Protein AF-A0A0H5RE09-F1 (afdb_monomer_lite)

Foldseek 3Di:
DDDDDDDPPPPDPPDPDDDDPVVVVVVLVVVLVVQLVVLLCQQLVVVPQAWFQFFADPVDNVDTPGTDGRDLVSSQCLRTHGPDHLDSNHVVNLVVLLVVLVVCVVVVPDAADDDDPCRSNSSVVSSVSSCVSVVNDPYD

Sequence (140 aa):
AKRSQPEVKVVQPAKPAPFSAFVINAEVTRLRDVYLTLLRHALTNTLYEDSPLVVFDCTDRSNFIRNSAYNWRIREAGLDLPQKAHSRSGGMRLQTLGRCVEQLLAETVRGDLLDIGVWRGGDAAYMRGVLLAFNCNDRN

Structure (mmCIF, N/CA/C/O backbone):
data_AF-A0A0H5RE09-F1
#
_entry.id   AF-A0A0H5RE09-F1
#
loop_
_atom_site.group_PDB
_atom_site.id
_atom_site.type_symbol
_atom_site.label_atom_id
_atom_site.label_alt_id
_atom_site.label_comp_id
_atom_site.label_asym_id
_atom_site.label_entity_id
_atom_site.label_seq_id
_atom_site.pdbx_PDB_ins_code
_atom_site.Cartn_x
_atom_site.Cartn_y
_atom_site.Cartn_z
_atom_site.occupancy
_atom_site.B_iso_or_equiv
_atom_site.auth_seq_id
_atom_site.auth_comp_id
_atom_site.auth_asym_id
_atom_site.auth_atom_id
_atom_site.pdbx_PDB_model_num
ATOM 1 N N . ALA A 1 1 ? -36.820 -58.255 33.017 1.00 47.69 1 ALA A N 1
ATOM 2 C CA . ALA A 1 1 ? -35.978 -57.231 33.670 1.00 47.69 1 ALA A CA 1
ATOM 3 C C . ALA A 1 1 ? -35.477 -56.247 32.611 1.00 47.69 1 ALA A C 1
ATOM 5 O O . ALA A 1 1 ? -34.656 -56.626 31.786 1.00 47.69 1 ALA A O 1
ATOM 6 N N . LYS A 1 2 ? -36.031 -55.028 32.554 1.00 46.38 2 LYS A N 1
ATOM 7 C CA . LYS A 1 2 ? -35.578 -53.981 31.621 1.00 46.38 2 LYS A CA 1
ATOM 8 C C . LYS A 1 2 ? -34.316 -53.338 32.208 1.00 46.38 2 LYS A C 1
ATOM 10 O O . LYS A 1 2 ? -34.394 -52.728 33.267 1.00 46.38 2 LYS A O 1
ATOM 15 N N . ARG A 1 3 ? -33.159 -53.518 31.562 1.00 51.81 3 ARG A N 1
ATOM 16 C CA . ARG A 1 3 ? -31.917 -52.810 31.915 1.00 51.81 3 ARG A CA 1
ATOM 17 C C . ARG A 1 3 ? -32.077 -51.338 31.529 1.00 51.81 3 ARG A C 1
ATOM 19 O O . ARG A 1 3 ? -32.115 -51.022 30.345 1.00 51.81 3 ARG A O 1
ATOM 26 N N . SER A 1 4 ? -32.188 -50.462 32.523 1.00 55.09 4 SER A N 1
ATOM 27 C CA . SER A 1 4 ? -32.049 -49.015 32.359 1.00 55.09 4 SER A CA 1
ATOM 28 C C . SER A 1 4 ? -30.606 -48.701 31.963 1.00 55.09 4 SER A C 1
ATOM 30 O O . SER A 1 4 ? -29.685 -48.988 32.730 1.00 55.09 4 SER A O 1
ATOM 32 N N . GLN A 1 5 ? -30.394 -48.161 30.765 1.00 53.94 5 GLN A N 1
ATOM 33 C CA . GLN A 1 5 ? -29.086 -47.623 30.391 1.00 53.94 5 GLN A CA 1
ATOM 34 C C . GLN A 1 5 ? -28.831 -46.313 31.156 1.00 53.94 5 GLN A C 1
ATOM 36 O O . GLN A 1 5 ? -29.777 -45.544 31.345 1.00 53.94 5 GLN A O 1
ATOM 41 N N . PRO A 1 6 ? -27.594 -46.050 31.611 1.00 56.53 6 PRO A N 1
ATOM 42 C CA . PRO A 1 6 ? -27.264 -44.796 32.267 1.00 56.53 6 PRO A CA 1
ATOM 43 C C . PRO A 1 6 ? -27.216 -43.670 31.232 1.00 56.53 6 PRO A C 1
ATOM 45 O O . PRO A 1 6 ? -26.550 -43.768 30.203 1.00 56.53 6 PRO A O 1
ATOM 48 N N . GLU A 1 7 ? -27.943 -42.598 31.518 1.00 58.09 7 GLU A N 1
ATOM 49 C CA . GLU A 1 7 ? -27.993 -41.389 30.706 1.00 58.09 7 GLU A CA 1
ATOM 50 C C . GLU A 1 7 ? -26.630 -40.679 30.782 1.00 58.09 7 GLU A C 1
ATOM 52 O O . GLU A 1 7 ? -26.243 -40.129 31.817 1.00 58.09 7 GLU A O 1
ATOM 57 N N . VAL A 1 8 ? -25.852 -40.737 29.698 1.00 61.62 8 VAL A N 1
ATOM 58 C CA . VAL A 1 8 ? -24.569 -40.033 29.598 1.00 61.62 8 VAL A CA 1
ATOM 59 C C . VAL A 1 8 ? -24.866 -38.545 29.438 1.00 61.62 8 VAL A C 1
ATOM 61 O O . VAL A 1 8 ? -25.191 -38.076 28.348 1.00 61.62 8 VAL A O 1
ATOM 64 N N . LYS A 1 9 ? -24.761 -37.784 30.533 1.00 62.03 9 LYS A N 1
ATOM 65 C CA . LYS A 1 9 ? -24.801 -36.320 30.477 1.00 62.03 9 LYS A CA 1
ATOM 66 C C . LYS A 1 9 ? -23.584 -35.827 29.701 1.00 62.03 9 LYS A C 1
ATOM 68 O O . LYS A 1 9 ? -22.469 -35.825 30.215 1.00 62.03 9 LYS A O 1
ATOM 73 N N . VAL A 1 10 ? -23.812 -35.399 28.463 1.00 66.75 10 VAL A N 1
ATOM 74 C CA . VAL A 1 10 ? -22.831 -34.655 27.673 1.00 66.75 10 VAL A CA 1
ATOM 75 C C . VAL A 1 10 ? -22.583 -33.332 28.394 1.00 66.75 10 VAL A C 1
ATOM 77 O O . VAL A 1 10 ? -23.392 -32.407 28.319 1.00 66.75 10 VAL A O 1
ATOM 80 N N . VAL A 1 11 ? -21.486 -33.259 29.148 1.00 69.31 11 VAL A N 1
ATOM 81 C CA . VAL A 1 11 ? -21.006 -32.004 29.727 1.00 69.31 11 VAL A CA 1
ATOM 82 C C . VAL A 1 11 ? -20.541 -31.151 28.556 1.00 69.31 11 VAL A C 1
ATOM 84 O O . VAL A 1 11 ? -19.481 -31.398 27.984 1.00 69.31 11 VAL A O 1
ATOM 87 N N . GLN A 1 12 ? -21.363 -30.184 28.149 1.00 62.28 12 GLN A N 1
ATOM 88 C CA . GLN A 1 12 ? -20.913 -29.193 27.182 1.00 62.28 12 GLN A CA 1
ATOM 89 C C . GLN A 1 12 ? -19.713 -28.455 27.788 1.00 62.28 12 GLN A C 1
ATOM 91 O O . GLN A 1 12 ? -19.794 -28.037 28.950 1.00 62.28 12 GLN A O 1
ATOM 96 N N . PRO A 1 13 ? -18.595 -28.319 27.053 1.00 65.19 13 PRO A N 1
ATOM 97 C CA . PRO A 1 13 ? -17.444 -27.594 27.560 1.00 65.19 13 PRO A CA 1
ATOM 98 C C . PRO A 1 13 ? -17.882 -26.172 27.906 1.00 65.19 13 PRO A C 1
ATOM 100 O O . PRO A 1 13 ? -18.591 -25.523 27.132 1.00 65.19 13 PRO A O 1
ATOM 103 N N . ALA A 1 14 ? -17.494 -25.708 29.094 1.00 68.25 14 ALA A N 1
ATOM 104 C CA . ALA A 1 14 ? -17.796 -24.358 29.538 1.00 68.25 14 ALA A CA 1
ATOM 105 C C . ALA A 1 14 ? -17.340 -23.364 28.463 1.00 68.25 14 ALA A C 1
ATOM 107 O O . ALA A 1 14 ? -16.201 -23.433 27.993 1.00 68.25 14 ALA A O 1
ATOM 108 N N . LYS A 1 15 ? -18.238 -22.455 28.064 1.00 64.50 15 LYS A N 1
ATOM 109 C CA . LYS A 1 15 ? -17.907 -21.358 27.152 1.00 64.50 15 LYS A CA 1
ATOM 110 C C . LYS A 1 15 ? -16.654 -20.666 27.707 1.00 64.50 15 LYS A C 1
ATOM 112 O O . LYS A 1 15 ? -16.695 -20.250 28.868 1.00 64.50 15 LYS A O 1
ATOM 117 N N . PRO A 1 16 ? -15.552 -20.580 26.939 1.00 64.56 16 PRO A N 1
ATOM 118 C CA . PRO A 1 16 ? -14.327 -19.978 27.441 1.00 64.56 16 PRO A CA 1
ATOM 119 C C . PRO A 1 16 ? -14.631 -18.559 27.916 1.00 64.56 16 PRO A C 1
ATOM 121 O O . PRO A 1 16 ? -15.440 -17.851 27.305 1.00 64.56 16 PRO A O 1
ATOM 124 N N . ALA A 1 17 ? -14.022 -18.174 29.038 1.00 69.00 17 ALA A N 1
ATOM 125 C CA . ALA A 1 17 ? -14.189 -16.839 29.587 1.00 69.00 17 ALA A CA 1
ATOM 126 C C . ALA A 1 17 ? -13.872 -15.799 28.496 1.00 69.00 17 ALA A C 1
ATOM 128 O O . ALA A 1 17 ? -12.926 -16.000 27.728 1.00 69.00 17 ALA A O 1
ATOM 129 N N . PRO A 1 18 ? -14.662 -14.717 28.383 1.00 72.94 18 PRO A N 1
ATOM 130 C CA . PRO A 1 18 ? -14.398 -13.688 27.391 1.00 72.94 18 PRO A CA 1
ATOM 131 C C . PRO A 1 18 ? -12.973 -13.156 27.573 1.00 72.94 18 PRO A C 1
ATOM 133 O O . PRO A 1 18 ? -12.553 -12.852 28.691 1.00 72.94 18 PRO A O 1
ATOM 136 N N . PHE A 1 19 ? -12.224 -13.064 26.472 1.00 77.50 19 PHE A N 1
ATOM 137 C CA . PHE A 1 19 ? -10.900 -12.450 26.482 1.00 77.50 19 PHE A CA 1
ATOM 138 C C . PHE A 1 19 ? -11.004 -11.003 26.975 1.00 77.50 19 PHE A C 1
ATOM 140 O O . PHE A 1 19 ? -11.976 -10.303 26.679 1.00 77.50 19 PHE A O 1
ATOM 147 N N . SER A 1 20 ? -10.006 -10.544 27.732 1.00 87.75 20 SER A N 1
ATOM 148 C CA . SER A 1 20 ? -9.979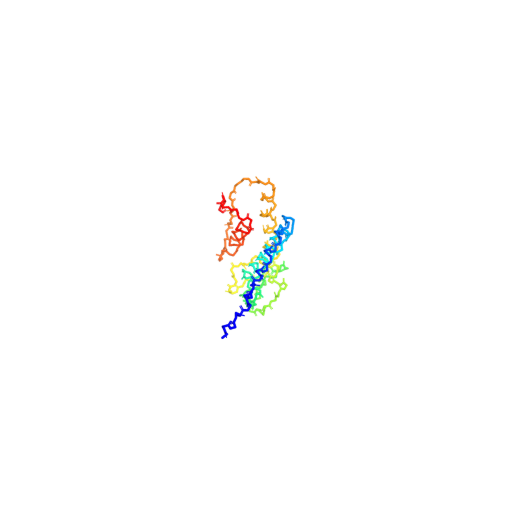 -9.158 28.194 1.00 87.75 20 SER A CA 1
ATOM 149 C C . SER A 1 20 ? -9.873 -8.195 27.00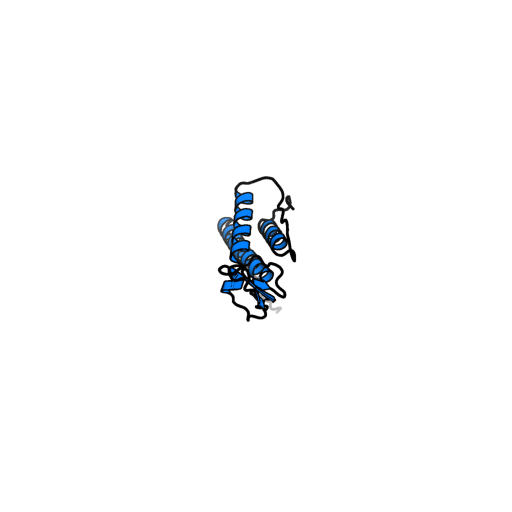7 1.00 87.75 20 SER A C 1
ATOM 151 O O . SER A 1 20 ? -9.266 -8.514 25.981 1.00 87.75 20 SER A O 1
ATOM 153 N N . ALA A 1 21 ? -10.415 -6.984 27.161 1.00 88.50 21 ALA A N 1
ATOM 154 C CA . ALA A 1 21 ? -10.328 -5.943 26.134 1.00 88.50 21 ALA A CA 1
ATOM 155 C C . ALA A 1 21 ? -8.872 -5.645 25.723 1.00 88.50 21 ALA A C 1
ATOM 157 O O . ALA A 1 21 ? -8.601 -5.366 24.560 1.00 88.50 21 ALA A O 1
ATOM 158 N N . PHE A 1 22 ? -7.924 -5.773 26.657 1.00 91.62 22 PHE A N 1
ATOM 159 C CA . PHE A 1 22 ? -6.495 -5.624 26.385 1.00 91.62 22 PHE A CA 1
ATOM 160 C C . PHE A 1 22 ? -5.975 -6.664 25.382 1.00 91.62 22 PHE A C 1
ATOM 162 O O . PHE A 1 22 ? -5.316 -6.299 24.412 1.00 91.62 22 PHE A O 1
ATOM 169 N N . VAL A 1 23 ? -6.301 -7.947 25.584 1.00 92.25 23 VAL A N 1
ATOM 170 C CA . VAL A 1 23 ? -5.868 -9.034 24.688 1.00 92.25 23 VAL A CA 1
ATOM 171 C C . VAL A 1 23 ? -6.482 -8.865 23.301 1.00 92.25 23 VAL A C 1
ATOM 173 O O . VAL A 1 23 ? -5.788 -9.015 22.299 1.00 92.25 23 VAL A O 1
ATOM 176 N N . ILE A 1 24 ? -7.763 -8.491 23.240 1.00 93.38 24 ILE A N 1
ATOM 177 C CA . ILE A 1 24 ? -8.454 -8.229 21.972 1.00 93.38 24 ILE A CA 1
ATOM 178 C C . ILE A 1 24 ? -7.781 -7.071 21.229 1.00 93.38 24 ILE A C 1
ATOM 180 O O . ILE A 1 24 ? -7.466 -7.210 20.052 1.00 93.38 24 ILE A O 1
ATOM 184 N N . ASN A 1 25 ? -7.506 -5.955 21.907 1.00 93.94 25 ASN A N 1
ATOM 185 C CA . ASN A 1 25 ? -6.869 -4.794 21.283 1.00 93.94 25 ASN A CA 1
ATOM 186 C C . ASN A 1 25 ? -5.452 -5.105 20.786 1.00 93.94 25 ASN A C 1
ATOM 188 O O . ASN A 1 25 ? -5.085 -4.674 19.695 1.00 93.94 25 ASN A O 1
ATOM 192 N N . ALA A 1 26 ? -4.671 -5.873 21.549 1.00 95.06 26 ALA A N 1
ATOM 193 C CA . ALA A 1 26 ? -3.344 -6.308 21.124 1.00 95.06 26 ALA A CA 1
ATOM 194 C C . ALA A 1 26 ? -3.412 -7.174 19.855 1.00 95.06 26 ALA A C 1
ATOM 196 O O . ALA A 1 26 ? -2.646 -6.954 18.916 1.00 95.06 26 ALA A O 1
ATOM 197 N N . GLU A 1 27 ? -4.361 -8.111 19.792 1.00 96.19 27 GLU A N 1
ATOM 198 C CA . GLU A 1 27 ? -4.540 -8.966 18.618 1.00 96.19 27 GLU A CA 1
ATOM 199 C C . GLU A 1 27 ? -5.055 -8.184 17.403 1.00 96.19 27 GLU A C 1
ATOM 201 O O . GLU A 1 27 ? -4.572 -8.389 16.292 1.00 96.19 27 GLU A O 1
ATOM 206 N N . VAL A 1 28 ? -5.971 -7.232 17.601 1.00 96.31 28 VAL A N 1
ATOM 207 C CA . VAL A 1 28 ? -6.436 -6.334 16.533 1.00 96.31 28 VAL A CA 1
ATOM 208 C C . VAL A 1 28 ? -5.277 -5.516 15.965 1.00 96.31 28 VAL A C 1
ATOM 210 O O . VAL A 1 28 ? -5.147 -5.424 14.745 1.00 96.31 28 VAL A O 1
ATOM 213 N N . THR A 1 29 ? -4.411 -4.961 16.817 1.00 96.62 29 THR A N 1
ATOM 214 C CA . THR A 1 29 ? -3.206 -4.243 16.370 1.00 96.62 29 THR A CA 1
ATOM 215 C C . THR A 1 29 ? -2.283 -5.163 15.578 1.00 96.62 29 THR A C 1
ATOM 217 O O . THR A 1 29 ? -1.901 -4.830 14.460 1.00 96.62 29 THR A O 1
ATOM 220 N N . ARG A 1 30 ? -2.010 -6.371 16.084 1.00 97.62 30 ARG A N 1
ATOM 221 C CA . ARG A 1 30 ? -1.170 -7.349 15.384 1.00 97.62 30 ARG A CA 1
ATOM 222 C C . ARG A 1 30 ? -1.734 -7.717 14.007 1.00 97.62 30 ARG A C 1
ATOM 224 O O . ARG A 1 30 ? -0.992 -7.774 13.030 1.00 97.62 30 ARG A O 1
ATOM 231 N N . LEU A 1 31 ? -3.039 -7.977 13.913 1.00 98.19 31 LEU A N 1
ATOM 232 C CA . LEU A 1 31 ? -3.707 -8.316 12.652 1.00 98.19 31 LEU A CA 1
ATOM 233 C C . LEU A 1 31 ? -3.706 -7.144 11.670 1.00 98.19 31 LEU A C 1
ATOM 235 O O . LEU A 1 31 ? -3.509 -7.355 10.473 1.00 98.19 31 LEU A O 1
ATOM 239 N N . ARG A 1 32 ? -3.879 -5.919 12.173 1.00 97.81 32 ARG A N 1
ATOM 240 C CA . ARG A 1 32 ? -3.766 -4.697 11.377 1.00 97.81 32 ARG A CA 1
ATOM 241 C C . ARG A 1 32 ? -2.375 -4.563 10.768 1.00 97.81 32 ARG A C 1
ATOM 243 O O . ARG A 1 32 ? -2.269 -4.383 9.557 1.00 97.81 32 ARG A O 1
ATOM 250 N N . ASP A 1 33 ? -1.328 -4.728 11.570 1.00 97.94 33 ASP A N 1
ATOM 251 C CA . ASP A 1 33 ? 0.059 -4.627 11.107 1.00 97.94 33 ASP A CA 1
ATOM 252 C C . ASP A 1 33 ? 0.372 -5.672 10.029 1.00 97.94 33 ASP A C 1
ATOM 254 O O . ASP A 1 33 ? 1.008 -5.367 9.014 1.00 97.94 33 ASP A O 1
ATOM 258 N N . VAL A 1 34 ? -0.121 -6.902 10.214 1.00 98.38 34 VAL A N 1
ATOM 259 C CA . VAL A 1 34 ? -0.001 -7.983 9.225 1.00 98.38 34 VAL A CA 1
ATOM 260 C C . VAL A 1 34 ? -0.739 -7.630 7.933 1.00 98.38 34 VAL A C 1
ATOM 262 O O . VAL A 1 34 ? -0.167 -7.777 6.852 1.00 98.38 34 VAL A O 1
ATOM 265 N N . TYR A 1 35 ? -1.976 -7.136 8.024 1.00 98.50 35 TYR A N 1
ATOM 266 C CA . TYR A 1 35 ? -2.767 -6.728 6.864 1.00 98.50 35 TYR A CA 1
ATOM 267 C C . TYR A 1 35 ? -2.086 -5.607 6.073 1.00 98.50 35 TYR A C 1
ATOM 269 O O . TYR A 1 35 ? -1.901 -5.743 4.864 1.00 98.50 35 TYR A O 1
ATOM 277 N N . LEU A 1 36 ? -1.665 -4.528 6.740 1.00 98.50 36 LEU A N 1
ATOM 278 C CA . LEU A 1 36 ? -1.028 -3.386 6.078 1.00 98.50 36 LEU A CA 1
ATOM 279 C C . LEU A 1 36 ? 0.324 -3.769 5.474 1.00 98.50 36 LEU A C 1
ATOM 281 O O . LEU A 1 36 ? 0.651 -3.361 4.358 1.00 98.50 36 LEU A O 1
ATOM 285 N N . THR A 1 37 ? 1.081 -4.630 6.155 1.00 98.50 37 THR A N 1
ATOM 286 C CA . THR A 1 37 ? 2.321 -5.195 5.617 1.00 98.50 37 THR A CA 1
ATOM 287 C C . THR A 1 37 ? 2.055 -6.008 4.352 1.00 98.50 37 THR A C 1
ATOM 289 O O . THR A 1 37 ? 2.687 -5.760 3.323 1.00 98.50 37 THR A O 1
ATOM 292 N N . LEU A 1 38 ? 1.094 -6.935 4.384 1.00 98.62 38 LEU A N 1
ATOM 293 C CA . LEU A 1 38 ? 0.735 -7.748 3.222 1.00 98.62 38 LEU A CA 1
ATOM 294 C C . LEU A 1 38 ? 0.230 -6.883 2.060 1.00 98.62 38 LEU A C 1
ATOM 296 O O . LEU A 1 38 ? 0.655 -7.082 0.923 1.00 98.62 38 LEU A O 1
ATOM 300 N N . LEU A 1 39 ? -0.629 -5.901 2.341 1.00 98.69 39 LEU A N 1
ATOM 301 C CA . LEU A 1 39 ? -1.153 -4.972 1.344 1.00 98.69 39 LEU A CA 1
ATOM 302 C C . LEU A 1 39 ? -0.020 -4.190 0.669 1.00 98.69 39 LEU A C 1
ATOM 304 O O . LEU A 1 39 ? 0.027 -4.119 -0.558 1.00 98.69 39 LEU A O 1
ATOM 308 N N . ARG A 1 40 ? 0.944 -3.675 1.442 1.00 98.44 40 ARG A N 1
ATOM 309 C CA . ARG A 1 40 ? 2.143 -3.016 0.902 1.00 98.44 40 ARG A CA 1
ATOM 310 C C . ARG A 1 40 ? 2.926 -3.946 -0.026 1.00 98.44 40 ARG A C 1
ATOM 312 O O . ARG A 1 40 ? 3.328 -3.529 -1.115 1.00 98.44 40 ARG A O 1
ATOM 319 N N . HIS A 1 41 ? 3.130 -5.202 0.373 1.00 98.44 41 HIS A N 1
ATOM 320 C CA . HIS A 1 41 ? 3.847 -6.180 -0.448 1.00 98.44 41 HIS A CA 1
ATOM 321 C C . HIS A 1 41 ? 3.095 -6.522 -1.742 1.00 98.44 41 HIS A C 1
ATOM 323 O O . HIS A 1 41 ? 3.710 -6.604 -2.807 1.00 98.44 41 HIS A O 1
ATOM 329 N N . ALA A 1 42 ? 1.767 -6.637 -1.679 1.00 98.62 42 ALA A N 1
ATOM 330 C CA . ALA A 1 42 ? 0.923 -6.867 -2.847 1.00 98.62 42 ALA A CA 1
ATOM 331 C C . ALA A 1 42 ? 0.943 -5.675 -3.820 1.00 98.62 42 ALA A C 1
ATOM 333 O O . ALA A 1 42 ? 1.108 -5.860 -5.024 1.00 98.62 42 ALA A O 1
ATOM 334 N N . LEU A 1 43 ? 0.839 -4.443 -3.316 1.00 98.62 43 LEU A N 1
ATOM 335 C CA . LEU A 1 43 ? 0.790 -3.234 -4.149 1.00 98.62 43 LEU A CA 1
ATOM 336 C C . LEU A 1 43 ? 2.131 -2.899 -4.808 1.00 98.62 43 LEU A C 1
ATOM 338 O O . LEU A 1 43 ? 2.153 -2.442 -5.951 1.00 98.62 43 LEU A O 1
ATOM 342 N N . THR A 1 44 ? 3.243 -3.166 -4.119 1.00 98.31 44 THR A N 1
ATOM 343 C CA . THR A 1 44 ? 4.608 -3.060 -4.676 1.00 98.31 44 THR A CA 1
ATOM 344 C C . THR A 1 44 ? 5.027 -4.299 -5.467 1.00 98.31 44 THR A C 1
ATOM 346 O O . THR A 1 44 ? 6.120 -4.328 -6.039 1.00 98.31 44 THR A O 1
ATOM 349 N N . ASN A 1 45 ? 4.159 -5.314 -5.500 1.00 98.25 45 ASN A N 1
ATOM 350 C CA . ASN A 1 45 ? 4.348 -6.595 -6.167 1.00 98.25 45 ASN A CA 1
ATOM 351 C C . ASN A 1 45 ? 5.667 -7.297 -5.806 1.00 98.25 45 ASN A C 1
ATOM 353 O O . ASN A 1 45 ? 6.251 -8.026 -6.602 1.00 98.25 45 ASN A O 1
ATOM 357 N N . THR A 1 46 ? 6.125 -7.098 -4.572 1.00 97.44 46 THR A N 1
ATOM 358 C CA . THR A 1 46 ? 7.294 -7.796 -4.015 1.00 97.44 46 THR A CA 1
ATOM 359 C C . THR A 1 46 ? 6.998 -9.274 -3.746 1.00 97.44 46 THR A C 1
ATOM 361 O O . THR A 1 46 ? 7.924 -10.050 -3.578 1.00 97.44 46 THR A O 1
ATOM 364 N N . LEU A 1 47 ? 5.721 -9.678 -3.768 1.00 97.62 47 LEU A N 1
ATOM 365 C CA . LEU A 1 47 ? 5.295 -11.081 -3.679 1.00 97.62 47 LEU A CA 1
ATOM 366 C C . LEU A 1 47 ? 5.645 -11.902 -4.928 1.00 97.62 47 LEU A C 1
ATOM 368 O O . LEU A 1 47 ? 5.900 -13.096 -4.822 1.00 97.62 47 LEU A O 1
ATOM 372 N N . TYR A 1 48 ? 5.601 -11.273 -6.105 1.00 97.81 48 TYR A N 1
ATOM 373 C CA . TYR A 1 48 ? 5.803 -11.942 -7.396 1.00 97.81 48 TYR A CA 1
ATOM 374 C C . TYR A 1 48 ? 7.005 -11.399 -8.174 1.00 97.81 48 TYR A C 1
ATOM 376 O O . TYR A 1 48 ? 7.280 -11.883 -9.268 1.00 97.81 48 TYR A O 1
ATOM 384 N N . GLU A 1 49 ? 7.687 -10.391 -7.627 1.00 96.75 49 GLU A N 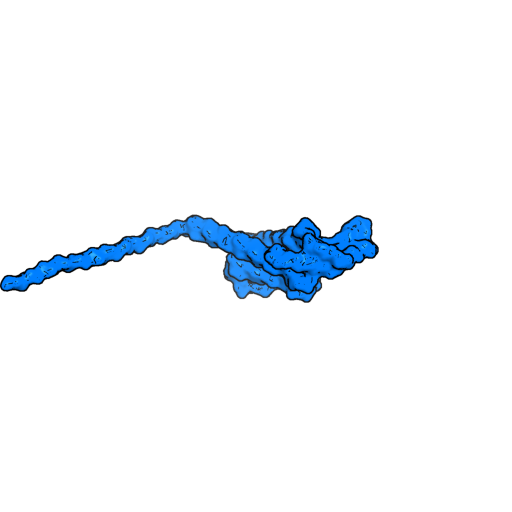1
ATOM 385 C CA . GLU A 1 49 ? 8.990 -9.913 -8.095 1.00 96.75 49 GLU A CA 1
ATOM 386 C C . GLU A 1 49 ? 9.014 -9.554 -9.591 1.00 96.75 49 GLU A C 1
ATOM 388 O O . GLU A 1 49 ? 9.889 -9.971 -10.350 1.00 96.75 49 GLU A O 1
ATOM 393 N N . ASP A 1 50 ? 8.034 -8.765 -10.050 1.00 95.44 50 ASP A N 1
ATOM 394 C CA . ASP A 1 50 ? 7.995 -8.344 -11.452 1.00 95.44 50 ASP A CA 1
ATOM 395 C C . ASP A 1 50 ? 9.227 -7.523 -11.836 1.00 95.44 50 ASP A C 1
ATOM 397 O O . ASP A 1 50 ? 9.633 -6.585 -11.138 1.00 95.44 50 ASP A O 1
ATOM 401 N N . SER A 1 51 ? 9.778 -7.843 -13.006 1.00 93.94 51 SER A N 1
ATOM 402 C CA . SER A 1 51 ? 10.869 -7.085 -13.600 1.00 93.94 51 SER A CA 1
ATOM 403 C C . SER A 1 51 ? 10.451 -5.631 -13.843 1.00 93.94 51 SER A C 1
ATOM 405 O O . SER A 1 51 ? 9.317 -5.365 -14.259 1.00 93.94 51 SER A O 1
ATOM 407 N N . PRO A 1 52 ? 11.348 -4.664 -13.626 1.00 93.25 52 PRO A N 1
ATOM 408 C CA . PRO A 1 52 ? 11.092 -3.286 -13.999 1.00 93.25 52 PRO A CA 1
ATOM 409 C C . PRO A 1 52 ? 11.226 -3.049 -15.507 1.00 93.25 52 PRO A C 1
ATOM 411 O O . PRO A 1 52 ? 12.010 -3.684 -16.209 1.00 93.25 52 PRO A O 1
ATOM 414 N N . LEU A 1 53 ? 10.480 -2.066 -16.007 1.00 90.19 53 LEU A N 1
ATOM 415 C CA . LEU A 1 53 ? 10.676 -1.487 -17.336 1.00 90.19 53 LEU A CA 1
ATOM 416 C C . LEU A 1 53 ? 11.977 -0.680 -17.395 1.00 90.19 53 LEU A C 1
ATOM 418 O O . LEU A 1 53 ? 12.731 -0.781 -18.363 1.00 90.19 53 LEU A O 1
ATOM 422 N N . VAL A 1 54 ? 12.222 0.120 -16.356 1.00 88.44 54 VAL A N 1
ATOM 423 C CA . VAL A 1 54 ? 13.407 0.967 -16.199 1.00 88.44 54 VAL A CA 1
ATOM 424 C C . VAL A 1 54 ? 13.775 1.091 -14.724 1.00 88.44 54 VAL A C 1
ATOM 426 O O . VAL A 1 54 ? 12.894 1.190 -13.867 1.00 88.44 54 VAL A O 1
ATOM 429 N N . VAL A 1 55 ? 15.073 1.128 -14.445 1.00 87.69 55 VAL A N 1
ATOM 430 C CA . VAL A 1 55 ? 15.634 1.530 -13.148 1.00 87.69 55 VAL A CA 1
ATOM 431 C C . VAL A 1 55 ? 16.148 2.960 -13.255 1.00 87.69 55 VAL A C 1
ATOM 433 O O . VAL A 1 55 ? 16.690 3.347 -14.290 1.00 87.69 55 VAL A O 1
ATOM 436 N N . PHE A 1 56 ? 15.942 3.739 -12.197 1.00 83.06 56 PHE A N 1
ATOM 437 C CA . PHE A 1 56 ? 16.336 5.138 -12.102 1.00 83.06 56 PHE A CA 1
ATOM 438 C C . PHE A 1 56 ? 17.622 5.212 -11.294 1.00 83.06 56 PHE A C 1
ATOM 440 O O . PHE A 1 56 ? 17.623 4.919 -10.098 1.00 83.06 56 PHE A O 1
ATOM 447 N N . ASP A 1 57 ? 18.706 5.614 -11.947 1.00 70.69 57 ASP A N 1
ATOM 448 C CA . ASP A 1 57 ? 19.925 5.991 -11.252 1.00 70.69 57 ASP A CA 1
ATOM 449 C C . ASP A 1 57 ? 19.749 7.399 -10.662 1.00 70.69 57 ASP A C 1
ATOM 451 O O . ASP A 1 57 ? 19.481 8.373 -11.367 1.00 70.69 57 ASP A O 1
ATOM 455 N N . CYS A 1 58 ? 19.845 7.513 -9.337 1.00 64.06 58 CYS A N 1
ATOM 456 C CA . CYS A 1 58 ? 19.739 8.799 -8.653 1.00 64.06 58 CYS A CA 1
ATOM 457 C C . CYS A 1 58 ? 20.995 9.671 -8.819 1.00 64.06 58 CYS A C 1
ATOM 459 O O . CYS A 1 58 ? 20.927 10.870 -8.542 1.00 64.06 58 CYS A O 1
ATOM 461 N N . THR A 1 59 ? 22.107 9.098 -9.292 1.00 66.81 59 THR A N 1
ATOM 462 C CA . THR A 1 59 ? 23.356 9.815 -9.590 1.00 66.81 59 THR A CA 1
ATOM 463 C C . THR A 1 59 ? 23.411 10.332 -11.026 1.00 66.81 59 THR A C 1
ATOM 465 O O . THR A 1 59 ? 24.075 11.334 -11.284 1.00 66.81 59 THR A O 1
ATOM 468 N N . ASP A 1 60 ? 22.641 9.731 -11.937 1.00 64.19 60 ASP A N 1
ATOM 469 C CA . ASP A 1 60 ? 22.555 10.146 -13.332 1.00 64.19 60 ASP A CA 1
ATOM 470 C C . ASP A 1 60 ? 21.123 10.001 -13.870 1.00 64.19 60 ASP A C 1
ATOM 472 O O . ASP A 1 60 ? 20.667 8.922 -14.247 1.00 64.19 60 ASP A O 1
ATOM 476 N N . ARG A 1 61 ? 20.411 11.132 -13.967 1.00 58.38 61 ARG A N 1
ATOM 477 C CA . ARG A 1 61 ? 19.032 11.185 -14.490 1.00 58.38 61 ARG A CA 1
ATOM 478 C C . ARG A 1 61 ? 18.920 10.837 -15.980 1.00 58.38 61 ARG A C 1
ATOM 480 O O . ARG A 1 61 ? 17.798 10.749 -16.478 1.00 58.38 61 ARG A O 1
ATOM 487 N N . SER A 1 62 ? 20.038 10.675 -16.689 1.00 62.53 62 SER A N 1
ATOM 488 C CA . SER A 1 62 ? 20.062 10.207 -18.076 1.00 62.53 62 SER A CA 1
ATOM 489 C C . SER A 1 62 ? 20.208 8.683 -18.196 1.00 62.53 62 SER A C 1
ATOM 491 O O . SER A 1 62 ? 19.845 8.119 -19.233 1.00 62.53 62 SER A O 1
ATOM 493 N N . ASN A 1 63 ? 20.621 7.995 -17.122 1.00 63.72 63 ASN A N 1
ATOM 494 C CA . ASN A 1 63 ? 20.790 6.543 -17.106 1.00 63.72 63 ASN A CA 1
ATOM 495 C C . ASN A 1 63 ? 19.477 5.824 -16.793 1.00 63.72 63 ASN A C 1
ATOM 497 O O . ASN A 1 63 ? 19.169 5.451 -15.660 1.00 63.72 63 ASN A O 1
ATOM 501 N N . PHE A 1 64 ? 18.710 5.575 -17.852 1.00 70.62 64 PHE A N 1
ATOM 502 C CA . PHE A 1 64 ? 17.619 4.607 -17.835 1.00 70.62 64 PHE A CA 1
ATOM 503 C C . PHE A 1 64 ? 18.161 3.232 -18.216 1.00 70.62 64 PHE A C 1
ATOM 505 O O . PHE A 1 64 ? 18.259 2.898 -19.400 1.00 70.62 64 PHE A O 1
ATOM 512 N N . ILE A 1 65 ? 18.475 2.407 -17.216 1.00 73.31 65 ILE A N 1
ATOM 513 C CA . ILE A 1 65 ? 18.814 1.004 -17.473 1.00 73.31 65 ILE A CA 1
ATOM 514 C C . ILE A 1 65 ? 17.510 0.282 -17.808 1.00 73.31 65 ILE A C 1
ATOM 516 O O . ILE A 1 65 ? 16.704 -0.046 -16.933 1.00 73.31 65 ILE A O 1
ATOM 520 N N . ARG A 1 66 ? 17.272 0.092 -19.108 1.00 68.75 66 ARG A N 1
ATOM 521 C CA . ARG A 1 66 ? 16.176 -0.739 -19.608 1.00 68.75 66 ARG A CA 1
ATOM 522 C C . ARG A 1 66 ? 16.525 -2.201 -19.357 1.00 68.75 66 ARG A C 1
ATOM 524 O O . ARG A 1 66 ? 17.636 -2.620 -19.663 1.00 68.75 66 ARG A O 1
ATOM 531 N N . ASN A 1 67 ? 15.544 -2.965 -18.8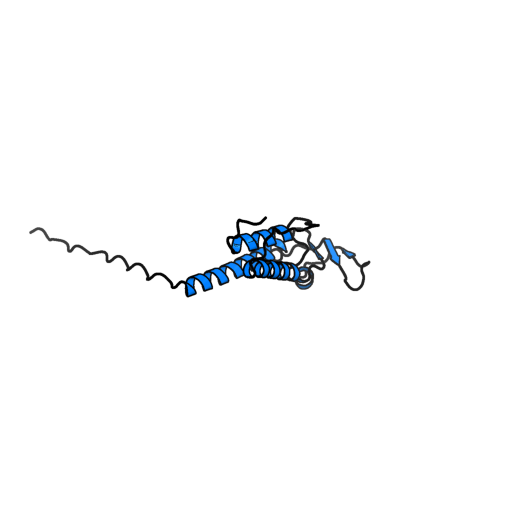80 1.00 65.06 67 ASN A N 1
ATOM 532 C CA . ASN A 1 67 ? 15.635 -4.418 -18.717 1.00 65.06 67 ASN A CA 1
ATOM 533 C C . ASN A 1 67 ? 16.667 -4.882 -17.666 1.00 65.06 67 ASN A C 1
ATOM 535 O O . ASN A 1 67 ? 17.641 -5.561 -17.987 1.00 65.06 67 ASN A O 1
ATOM 539 N N . SER A 1 68 ? 16.437 -4.532 -16.397 1.00 74.56 68 SER A N 1
ATOM 540 C CA . SER A 1 68 ? 17.137 -5.155 -15.269 1.00 74.56 68 SER A CA 1
ATOM 541 C C . SER A 1 68 ? 16.288 -6.268 -14.654 1.00 74.56 68 SER A C 1
ATOM 543 O O . SER A 1 68 ? 15.058 -6.217 -14.682 1.00 74.56 68 SER A O 1
ATOM 545 N N . ALA A 1 69 ? 16.935 -7.254 -14.031 1.00 89.75 69 ALA A N 1
ATOM 546 C CA . ALA A 1 69 ? 16.241 -8.184 -13.147 1.00 89.75 69 ALA A CA 1
ATOM 547 C C . ALA A 1 69 ? 15.594 -7.434 -11.966 1.00 89.75 69 ALA A C 1
ATOM 549 O O . ALA A 1 69 ? 15.989 -6.307 -11.637 1.00 89.75 69 ALA A O 1
ATOM 550 N N . TYR A 1 70 ? 14.602 -8.063 -11.330 1.00 94.00 70 TYR A N 1
ATOM 551 C CA . TYR A 1 70 ? 14.042 -7.560 -10.081 1.00 94.00 70 TYR A CA 1
ATOM 552 C C . TYR A 1 70 ? 15.149 -7.399 -9.030 1.00 94.00 70 TYR A C 1
ATOM 554 O O . TYR A 1 70 ? 16.022 -8.253 -8.879 1.00 94.00 70 TYR A O 1
ATOM 562 N N . ASN A 1 71 ? 15.109 -6.286 -8.301 1.00 93.88 71 ASN A N 1
ATOM 563 C CA . ASN A 1 71 ? 16.000 -6.029 -7.182 1.00 93.88 71 ASN A CA 1
ATOM 564 C C . ASN A 1 71 ? 15.186 -5.443 -6.033 1.00 93.88 71 ASN A C 1
ATOM 566 O O . ASN A 1 71 ? 14.670 -4.326 -6.128 1.00 93.88 71 ASN A O 1
ATOM 570 N N . TRP A 1 72 ? 15.107 -6.189 -4.932 1.00 95.06 72 TRP A N 1
ATOM 571 C CA . TRP A 1 72 ? 14.282 -5.812 -3.791 1.00 95.06 72 TRP A CA 1
ATOM 572 C C . TRP A 1 72 ? 14.679 -4.461 -3.191 1.00 95.06 72 TRP A C 1
ATOM 574 O O . TRP A 1 72 ? 13.797 -3.701 -2.815 1.00 95.06 72 TRP A O 1
ATOM 584 N N . ARG A 1 73 ? 15.973 -4.105 -3.152 1.00 94.31 73 ARG A N 1
ATOM 585 C CA . ARG A 1 73 ? 16.429 -2.821 -2.585 1.00 94.31 73 ARG A CA 1
ATOM 586 C C . ARG A 1 73 ? 15.967 -1.645 -3.433 1.00 94.31 73 ARG A C 1
ATOM 588 O O . ARG A 1 73 ? 15.557 -0.620 -2.899 1.00 94.31 73 ARG A O 1
ATOM 595 N N . ILE A 1 74 ? 16.017 -1.815 -4.752 1.00 93.38 74 ILE A N 1
ATOM 596 C CA . ILE A 1 74 ? 15.575 -0.801 -5.712 1.00 93.38 74 ILE A CA 1
ATOM 597 C C . ILE A 1 74 ? 14.053 -0.644 -5.636 1.00 93.38 74 ILE A C 1
ATOM 599 O O . ILE A 1 74 ? 13.566 0.485 -5.559 1.00 93.38 74 ILE A O 1
ATOM 603 N N . ARG A 1 75 ? 13.307 -1.760 -5.580 1.00 95.69 75 ARG A N 1
ATOM 604 C CA . ARG A 1 75 ? 11.847 -1.740 -5.406 1.00 95.69 75 ARG A CA 1
ATOM 605 C C . ARG A 1 75 ? 11.445 -1.102 -4.082 1.00 95.69 75 ARG A C 1
ATOM 607 O O . ARG A 1 75 ? 10.531 -0.287 -4.052 1.00 95.69 75 ARG A O 1
ATOM 614 N N . GLU A 1 76 ? 12.131 -1.446 -2.999 1.00 96.56 76 GLU A N 1
ATOM 615 C CA . GLU A 1 76 ? 11.845 -0.941 -1.656 1.00 96.56 76 GLU A CA 1
ATOM 616 C C . GLU A 1 76 ? 12.065 0.576 -1.564 1.00 96.56 76 GLU A C 1
ATOM 618 O O . GLU A 1 76 ? 11.235 1.286 -0.995 1.00 96.56 76 GLU A O 1
ATOM 623 N N . ALA A 1 77 ? 13.115 1.085 -2.219 1.00 94.69 77 ALA A N 1
ATOM 624 C CA . ALA A 1 77 ? 13.381 2.517 -2.363 1.00 94.69 77 ALA A CA 1
ATOM 625 C C . ALA A 1 77 ? 12.462 3.220 -3.390 1.00 94.69 77 ALA A C 1
ATOM 627 O O . ALA A 1 77 ? 12.425 4.451 -3.457 1.00 94.69 77 ALA A O 1
ATOM 628 N N . GLY A 1 78 ? 11.717 2.461 -4.201 1.00 94.44 78 GLY A N 1
ATOM 629 C CA . GLY A 1 78 ? 10.864 2.983 -5.270 1.00 94.44 78 GLY A CA 1
ATOM 630 C C . GLY A 1 78 ? 11.662 3.657 -6.390 1.00 94.44 78 GLY A C 1
ATOM 631 O O . GLY A 1 78 ? 11.250 4.697 -6.906 1.00 94.44 78 GLY A O 1
ATOM 632 N N . LEU A 1 79 ? 12.824 3.085 -6.717 1.00 92.50 79 LEU A N 1
ATOM 633 C CA . LEU A 1 79 ? 13.763 3.563 -7.736 1.00 92.50 79 LEU A CA 1
ATOM 634 C C . LEU A 1 79 ? 13.641 2.790 -9.058 1.00 92.50 79 LEU A C 1
ATOM 636 O O . LEU A 1 79 ? 14.515 2.879 -9.914 1.00 92.50 79 LEU A O 1
ATOM 640 N N . ASP A 1 80 ? 12.561 2.040 -9.262 1.00 92.88 80 ASP A N 1
ATOM 641 C CA . ASP A 1 80 ? 12.266 1.339 -10.509 1.00 92.88 80 ASP A CA 1
ATOM 642 C C . ASP A 1 80 ? 10.829 1.573 -10.983 1.00 92.88 80 ASP A C 1
ATOM 644 O O . ASP A 1 80 ? 9.964 2.047 -10.245 1.00 92.88 80 ASP A O 1
ATOM 648 N N . LEU A 1 81 ? 10.576 1.333 -12.272 1.00 93.38 81 LEU A N 1
ATOM 649 C CA . LEU A 1 81 ? 9.237 1.356 -12.862 1.00 93.38 81 LEU A CA 1
ATOM 650 C C . LEU A 1 81 ? 8.744 -0.085 -13.043 1.00 93.38 81 LEU A C 1
ATOM 652 O O . LEU A 1 81 ? 9.082 -0.695 -14.058 1.00 93.38 81 LEU A O 1
ATOM 656 N N . PRO A 1 82 ? 7.967 -0.639 -12.099 1.00 95.06 82 PRO A N 1
ATOM 657 C CA . PRO A 1 82 ? 7.494 -2.014 -12.188 1.00 95.06 82 PRO A CA 1
ATOM 658 C C . PRO A 1 82 ? 6.593 -2.255 -13.404 1.00 95.06 82 PRO A C 1
ATOM 660 O O . PRO A 1 82 ? 5.703 -1.456 -13.718 1.00 95.06 82 PRO A O 1
ATOM 663 N N . GLN A 1 83 ? 6.774 -3.397 -14.071 1.00 94.94 83 GLN A N 1
ATOM 664 C CA . GLN A 1 83 ? 5.930 -3.796 -15.199 1.00 94.94 83 GLN A CA 1
ATOM 665 C C . GLN A 1 83 ? 4.480 -4.055 -14.796 1.00 94.94 83 GLN A C 1
ATOM 667 O O . GLN A 1 83 ? 3.579 -3.725 -15.566 1.00 94.94 83 GLN A O 1
ATOM 672 N N . LYS A 1 84 ? 4.241 -4.605 -13.603 1.00 96.88 84 LYS A N 1
ATOM 673 C CA . LYS A 1 84 ? 2.935 -5.107 -13.152 1.00 96.88 84 LYS A CA 1
ATOM 674 C C . LYS A 1 84 ? 2.467 -4.513 -11.828 1.00 96.88 84 LYS A C 1
ATOM 676 O O . LYS A 1 84 ? 1.259 -4.412 -11.645 1.00 96.88 84 LYS A O 1
ATOM 681 N N . ALA A 1 85 ? 3.374 -4.104 -10.935 1.00 97.94 85 ALA A N 1
ATOM 682 C CA . ALA A 1 85 ? 2.970 -3.558 -9.637 1.00 97.94 85 ALA A CA 1
ATOM 683 C C . ALA A 1 85 ? 1.985 -2.383 -9.765 1.00 97.94 85 ALA A C 1
ATOM 685 O O . ALA A 1 85 ? 2.026 -1.625 -10.739 1.00 97.94 85 ALA A O 1
ATOM 686 N N . HIS A 1 86 ? 1.114 -2.229 -8.768 1.00 98.19 86 HIS A N 1
ATOM 687 C CA . HIS A 1 86 ? 0.098 -1.173 -8.728 1.00 98.19 86 HIS A CA 1
ATOM 688 C C . HIS A 1 86 ? 0.650 0.153 -8.193 1.00 98.19 86 HIS A C 1
ATOM 690 O O . HIS A 1 86 ? 0.116 1.216 -8.502 1.00 98.19 86 HIS A O 1
ATOM 696 N N . SER A 1 87 ? 1.724 0.100 -7.404 1.00 97.38 87 SER A N 1
ATOM 697 C CA . SER A 1 87 ? 2.433 1.269 -6.888 1.00 97.38 87 SER A CA 1
ATOM 698 C C . SER A 1 87 ? 3.887 1.273 -7.355 1.00 97.38 87 SER A C 1
ATOM 700 O O . SER A 1 87 ? 4.593 0.267 -7.275 1.00 97.38 87 SER A O 1
ATOM 702 N N . ARG A 1 88 ? 4.340 2.438 -7.826 1.00 94.12 88 ARG A N 1
ATOM 703 C CA . ARG A 1 88 ? 5.752 2.735 -8.109 1.00 94.12 88 ARG A CA 1
ATOM 704 C C . ARG A 1 88 ? 6.437 3.329 -6.875 1.00 94.12 88 ARG A C 1
ATOM 706 O O . ARG A 1 88 ? 7.629 3.633 -6.892 1.00 94.12 88 ARG A O 1
ATOM 713 N N . SER A 1 89 ? 5.696 3.555 -5.794 1.00 95.88 89 SER A N 1
ATOM 714 C CA . SER A 1 89 ? 6.234 4.292 -4.664 1.00 95.88 89 SER A CA 1
ATOM 715 C C . SER A 1 89 ? 7.254 3.513 -3.841 1.00 95.88 89 SER A C 1
ATOM 717 O O . SER A 1 89 ? 8.067 4.096 -3.128 1.00 95.88 89 SER A O 1
ATOM 719 N N . GLY A 1 90 ? 7.284 2.196 -4.004 1.00 96.62 90 GLY A N 1
ATOM 720 C CA . GLY A 1 90 ? 8.149 1.336 -3.216 1.00 96.62 90 GLY A CA 1
ATOM 721 C C . GLY A 1 90 ? 7.682 1.212 -1.768 1.00 96.62 90 GLY A C 1
ATOM 722 O O . GLY A 1 90 ? 6.787 1.926 -1.304 1.00 96.62 90 GLY A O 1
ATOM 723 N N . GLY A 1 91 ? 8.263 0.249 -1.058 1.00 97.38 91 GLY A N 1
ATOM 724 C CA . GLY A 1 91 ? 7.821 -0.112 0.286 1.00 97.38 91 GLY A CA 1
ATOM 725 C C . GLY A 1 91 ? 8.058 0.994 1.310 1.00 97.38 91 GLY A C 1
ATOM 726 O O . GLY A 1 91 ? 7.150 1.297 2.083 1.00 97.38 91 GLY A O 1
ATOM 727 N N . MET A 1 92 ? 9.204 1.680 1.259 1.00 97.56 92 MET A N 1
ATOM 728 C CA . MET A 1 92 ? 9.539 2.724 2.236 1.00 97.56 92 MET A CA 1
ATOM 729 C C . MET A 1 92 ? 8.557 3.895 2.191 1.00 97.56 92 MET A C 1
ATOM 731 O O . MET A 1 92 ? 8.081 4.346 3.232 1.00 97.56 92 MET A O 1
ATOM 735 N N . ARG A 1 93 ? 8.216 4.383 0.990 1.00 97.50 93 ARG A N 1
ATOM 736 C CA . ARG A 1 93 ? 7.296 5.522 0.852 1.00 97.50 93 ARG A CA 1
ATOM 737 C C . ARG A 1 93 ? 5.863 5.133 1.194 1.00 97.50 93 ARG A C 1
ATOM 739 O O . ARG A 1 93 ? 5.207 5.901 1.888 1.00 97.50 93 ARG A O 1
ATOM 746 N N . LEU A 1 94 ? 5.411 3.932 0.818 1.00 97.94 94 LEU A N 1
ATOM 747 C CA . LEU A 1 94 ? 4.107 3.428 1.263 1.00 97.94 94 LEU A CA 1
ATOM 748 C C . LEU A 1 94 ? 4.045 3.243 2.784 1.00 97.94 94 LEU A C 1
ATOM 750 O O . LEU A 1 94 ? 3.049 3.606 3.399 1.00 97.94 94 LEU A O 1
ATOM 754 N N . GLN A 1 95 ? 5.102 2.732 3.423 1.00 97.88 95 GLN A N 1
ATOM 755 C CA . GLN A 1 95 ? 5.139 2.615 4.883 1.00 97.88 95 GLN A CA 1
ATOM 756 C C . GLN A 1 95 ? 5.037 3.990 5.555 1.00 97.88 95 GLN A C 1
ATOM 758 O O . GLN A 1 95 ? 4.263 4.150 6.498 1.00 97.88 95 GLN A O 1
ATOM 763 N N . THR A 1 96 ? 5.784 4.981 5.064 1.00 98.19 96 THR A N 1
ATOM 764 C CA . THR A 1 96 ? 5.698 6.362 5.559 1.00 98.19 96 THR A CA 1
ATOM 765 C C . THR A 1 96 ? 4.300 6.942 5.356 1.00 98.19 96 THR A C 1
ATOM 767 O O . THR A 1 96 ? 3.742 7.494 6.298 1.00 98.19 96 THR A O 1
ATOM 770 N N . LEU A 1 97 ? 3.700 6.751 4.177 1.00 98.00 97 LEU A N 1
ATOM 771 C CA . LEU A 1 97 ? 2.330 7.179 3.887 1.00 98.00 97 LEU A CA 1
ATOM 772 C C . LEU A 1 97 ? 1.330 6.579 4.886 1.00 98.00 97 LEU A C 1
ATOM 774 O O . LEU A 1 97 ? 0.506 7.301 5.436 1.00 98.00 97 LEU A O 1
ATOM 778 N N . GLY A 1 98 ? 1.449 5.280 5.179 1.00 97.62 98 GLY A N 1
ATOM 779 C CA . GLY A 1 98 ? 0.613 4.606 6.176 1.00 97.62 98 GLY A CA 1
ATOM 780 C C . GLY A 1 98 ? 0.746 5.216 7.565 1.00 97.62 98 GLY A C 1
ATOM 781 O O . GLY A 1 98 ? -0.263 5.544 8.176 1.00 97.62 98 GLY A O 1
ATOM 782 N N . ARG A 1 99 ? 1.979 5.472 8.021 1.00 98.06 99 ARG A N 1
ATOM 783 C CA . ARG A 1 99 ? 2.230 6.129 9.315 1.00 98.06 99 ARG A CA 1
ATOM 784 C C . ARG A 1 99 ? 1.621 7.526 9.393 1.00 98.06 99 ARG A C 1
ATOM 786 O O . ARG A 1 99 ? 1.071 7.880 10.428 1.00 98.06 99 ARG A O 1
ATOM 793 N N . CYS A 1 100 ? 1.679 8.308 8.314 1.00 97.94 100 CYS A N 1
ATOM 794 C CA . CYS A 1 100 ? 1.019 9.613 8.268 1.00 97.94 100 CYS A CA 1
ATOM 795 C C . CYS A 1 100 ? -0.507 9.482 8.411 1.00 97.94 100 CYS A C 1
ATOM 797 O O . CYS A 1 100 ? -1.118 10.260 9.141 1.00 97.94 100 CYS A O 1
ATOM 799 N N . VAL A 1 101 ? -1.117 8.483 7.760 1.00 97.88 101 VAL A N 1
ATOM 800 C CA . VAL A 1 101 ? -2.561 8.210 7.883 1.00 97.88 101 VAL A CA 1
ATOM 801 C C . VAL A 1 101 ? -2.929 7.670 9.271 1.00 97.88 101 VAL A C 1
ATOM 803 O O . VAL A 1 101 ? -3.961 8.020 9.828 1.00 97.88 101 VAL A O 1
ATOM 806 N N . GLU A 1 102 ? -2.086 6.856 9.890 1.00 97.44 102 GLU A N 1
ATOM 807 C CA . GLU A 1 102 ? -2.289 6.416 11.275 1.00 97.44 102 GLU A CA 1
ATOM 808 C C . GLU A 1 102 ? -2.223 7.594 12.253 1.00 97.44 102 GLU A C 1
ATOM 810 O O . GLU A 1 102 ? -3.073 7.725 13.136 1.00 97.44 102 GLU A O 1
ATOM 815 N N . GLN A 1 103 ? -1.246 8.482 12.064 1.00 97.94 103 GLN A N 1
ATOM 816 C CA . GLN A 1 103 ? -1.057 9.653 12.909 1.00 97.94 103 GLN A CA 1
ATOM 817 C C . GLN A 1 103 ? -2.237 10.624 12.809 1.00 97.94 103 GLN A C 1
ATOM 819 O O . GLN A 1 103 ? -2.761 11.036 13.841 1.00 97.94 103 GLN A O 1
ATOM 824 N N . LEU A 1 104 ? -2.716 10.942 11.600 1.00 96.62 104 LEU A N 1
ATOM 825 C CA . LEU A 1 104 ? -3.866 11.844 11.448 1.00 96.62 104 LEU A CA 1
ATOM 826 C C . LEU A 1 104 ? -5.140 11.270 12.086 1.00 96.62 104 LEU A C 1
ATOM 828 O O . LEU A 1 104 ? -5.957 12.030 12.607 1.00 96.62 104 LEU A O 1
ATOM 832 N N . LEU A 1 105 ? -5.307 9.940 12.083 1.00 96.38 105 LEU A N 1
ATOM 833 C CA . LEU A 1 105 ? -6.432 9.282 12.751 1.00 96.38 105 LEU A CA 1
ATOM 834 C C . LEU A 1 105 ? -6.291 9.368 14.274 1.00 96.38 105 LEU A C 1
ATOM 836 O O . LEU A 1 105 ? -7.264 9.692 14.955 1.00 96.38 105 LEU A O 1
ATOM 840 N N . ALA A 1 106 ? -5.087 9.130 14.803 1.00 96.62 106 ALA A N 1
ATOM 841 C CA . ALA A 1 106 ? -4.793 9.239 16.231 1.00 96.62 106 ALA A CA 1
ATOM 842 C C . ALA A 1 106 ? -4.977 10.672 16.759 1.00 96.62 106 ALA A C 1
ATOM 844 O O . ALA A 1 106 ? -5.498 10.870 17.855 1.00 96.62 106 ALA A O 1
ATOM 845 N N . GLU A 1 107 ? -4.597 11.669 15.962 1.00 97.69 107 GLU A N 1
ATOM 846 C CA . GLU A 1 107 ? -4.744 13.094 16.274 1.00 97.69 107 GLU A CA 1
ATOM 847 C C . GLU A 1 107 ? -6.145 13.640 15.952 1.00 97.69 107 GLU A C 1
ATOM 849 O O . GLU A 1 107 ? -6.433 14.810 16.203 1.00 97.69 107 GLU A O 1
ATOM 854 N N . THR A 1 108 ? -7.054 12.808 15.429 1.00 94.94 108 THR A N 1
ATOM 855 C CA . THR A 1 108 ? -8.429 13.183 15.053 1.00 94.94 108 THR A CA 1
ATOM 856 C C . THR A 1 108 ? -8.511 14.344 14.053 1.00 94.94 108 THR A C 1
ATOM 858 O O . THR A 1 108 ? -9.458 15.134 14.056 1.00 94.94 108 THR A O 1
ATOM 861 N N . VAL A 1 109 ? -7.532 14.435 13.149 1.00 96.44 109 VAL A N 1
ATOM 862 C CA . VAL A 1 109 ? -7.518 15.447 12.088 1.00 96.44 109 VAL A CA 1
ATOM 863 C C . VAL A 1 109 ? -8.708 15.217 11.149 1.00 96.44 109 VAL A C 1
ATOM 865 O O . VAL A 1 109 ? -9.020 14.091 10.742 1.00 96.44 109 VAL A O 1
ATOM 868 N N . ARG A 1 110 ? -9.419 16.301 10.828 1.00 95.12 110 ARG A N 1
ATOM 869 C CA . ARG A 1 110 ? -10.591 16.286 9.943 1.00 95.12 110 ARG A CA 1
ATOM 870 C C . ARG A 1 110 ? -10.171 16.472 8.485 1.00 95.12 110 ARG A C 1
ATOM 872 O O . ARG A 1 110 ? -9.320 17.309 8.207 1.00 95.12 110 ARG A O 1
ATOM 879 N N . GLY A 1 111 ? -10.837 15.766 7.575 1.00 95.06 111 GLY A N 1
ATOM 880 C CA . GLY A 1 111 ? -10.638 15.888 6.128 1.00 95.06 111 GLY A CA 1
ATOM 881 C C . GLY A 1 111 ? -10.475 14.538 5.435 1.00 95.06 111 GLY A C 1
ATOM 882 O O . GLY A 1 111 ? -10.309 13.514 6.099 1.00 95.06 111 GLY A O 1
ATOM 883 N N . ASP A 1 112 ? -10.535 14.577 4.107 1.00 96.69 112 ASP A N 1
ATOM 884 C CA . ASP A 1 112 ? -10.328 13.431 3.219 1.00 96.69 112 ASP A CA 1
ATOM 885 C C . ASP A 1 112 ? -8.854 13.288 2.815 1.00 96.69 112 ASP A C 1
ATOM 887 O O . ASP A 1 112 ? -8.037 14.189 3.039 1.00 96.69 112 ASP A O 1
ATOM 891 N N . LEU A 1 113 ? -8.515 12.154 2.201 1.00 97.31 113 LEU A N 1
ATOM 892 C CA . LEU A 1 113 ? -7.194 11.899 1.639 1.00 97.31 113 LEU A CA 1
ATOM 893 C C . LEU A 1 113 ? -7.208 12.161 0.129 1.00 97.31 113 LEU A C 1
ATOM 895 O O . LEU A 1 113 ? -8.190 11.905 -0.564 1.00 97.31 113 LEU A O 1
ATOM 899 N N . LEU A 1 114 ? -6.096 12.665 -0.405 1.00 96.50 114 LEU A N 1
ATOM 900 C CA . LEU A 1 114 ? -5.960 12.938 -1.833 1.00 96.50 114 LEU A CA 1
ATOM 901 C C . LEU A 1 114 ? -4.582 12.510 -2.335 1.00 96.50 114 LEU A C 1
ATOM 903 O O . LEU A 1 114 ? -3.564 12.879 -1.755 1.00 96.50 114 LEU A O 1
ATOM 907 N N . ASP A 1 115 ? -4.567 11.778 -3.448 1.00 95.88 115 ASP A N 1
ATOM 908 C CA . ASP A 1 115 ? -3.361 11.414 -4.193 1.00 95.88 115 ASP A CA 1
ATOM 909 C C . ASP A 1 115 ? -3.423 12.049 -5.589 1.00 95.88 115 ASP A C 1
ATOM 911 O O . ASP A 1 115 ? -4.325 11.767 -6.382 1.00 95.88 115 ASP A O 1
ATOM 915 N N . ILE A 1 116 ? -2.489 12.956 -5.880 1.00 95.12 116 ILE A N 1
ATOM 916 C CA . ILE A 1 116 ? -2.414 13.674 -7.156 1.00 95.12 116 ILE A CA 1
ATOM 917 C C . ILE A 1 116 ? -1.244 13.098 -7.951 1.00 95.12 116 ILE A C 1
ATOM 919 O O . ILE A 1 116 ? -0.084 13.385 -7.666 1.00 95.12 116 ILE A O 1
ATOM 923 N N . GLY A 1 117 ? -1.565 12.316 -8.984 1.00 93.69 117 GLY A N 1
ATOM 924 C CA . GLY A 1 117 ? -0.571 11.582 -9.777 1.00 93.69 117 GLY A CA 1
ATOM 925 C C . GLY A 1 117 ? -0.556 10.082 -9.482 1.00 93.69 117 GLY A C 1
ATOM 926 O O . GLY A 1 117 ? 0.500 9.488 -9.295 1.00 93.69 117 GLY A O 1
ATOM 927 N N . VAL A 1 118 ? -1.736 9.461 -9.505 1.00 95.50 118 VAL A N 1
ATOM 928 C CA . VAL A 1 118 ? -1.986 8.115 -8.960 1.00 95.50 118 VAL A CA 1
ATOM 929 C C . VAL A 1 118 ? -1.329 6.950 -9.714 1.00 95.50 118 VAL A C 1
ATOM 931 O O . VAL A 1 118 ? -1.311 5.828 -9.214 1.00 95.50 118 VAL A O 1
ATOM 934 N N . TRP A 1 119 ? -0.815 7.155 -10.931 1.00 95.88 119 TRP A N 1
ATOM 935 C CA . TRP A 1 119 ? -0.366 6.076 -11.825 1.00 95.88 119 TRP A CA 1
ATOM 936 C C . TRP A 1 119 ? -1.414 4.949 -11.958 1.00 95.88 119 TRP A C 1
ATOM 938 O O . TRP A 1 119 ? -2.471 5.173 -12.537 1.00 95.88 119 TRP A O 1
ATOM 948 N N . ARG A 1 120 ? -1.141 3.746 -11.433 1.00 97.94 120 ARG A N 1
ATOM 949 C CA . ARG A 1 120 ? -2.070 2.599 -11.406 1.00 97.94 120 ARG A CA 1
ATOM 950 C C . ARG A 1 120 ? -2.960 2.556 -10.156 1.00 97.94 120 ARG A C 1
ATOM 952 O O . ARG A 1 120 ? -3.706 1.600 -9.979 1.00 97.94 120 ARG A O 1
ATOM 959 N N . GLY A 1 121 ? -2.882 3.565 -9.293 1.00 97.94 121 GLY A N 1
ATOM 960 C CA . GLY A 1 121 ? -3.733 3.732 -8.115 1.00 97.94 121 GLY A CA 1
ATOM 961 C C . GLY A 1 121 ? -3.254 3.016 -6.855 1.00 97.94 121 GLY A C 1
ATOM 962 O O . GLY A 1 121 ? -4.008 2.947 -5.889 1.00 97.94 121 GLY A O 1
ATOM 963 N N . GLY A 1 122 ? -2.036 2.465 -6.831 1.00 98.19 122 GLY A N 1
ATOM 964 C CA . GLY A 1 122 ? -1.564 1.679 -5.690 1.00 98.19 122 GLY A CA 1
ATOM 965 C C . GLY A 1 122 ? -1.461 2.468 -4.382 1.00 98.19 122 GLY A C 1
ATOM 966 O O . GLY A 1 122 ? -1.831 1.946 -3.337 1.00 98.19 122 GLY A O 1
ATOM 967 N N . ASP A 1 123 ? -1.020 3.723 -4.421 1.00 98.25 123 ASP A N 1
ATOM 968 C CA . ASP A 1 123 ? -0.860 4.552 -3.218 1.00 98.25 123 ASP A CA 1
ATOM 969 C C . ASP A 1 123 ? -2.224 4.953 -2.641 1.00 98.25 123 ASP A C 1
ATOM 971 O O . ASP A 1 123 ? -2.478 4.749 -1.454 1.00 98.25 123 ASP A O 1
ATOM 975 N N . ALA A 1 124 ? -3.150 5.397 -3.497 1.00 97.75 124 ALA A N 1
ATOM 976 C CA . ALA A 1 124 ? -4.550 5.616 -3.132 1.00 97.75 124 ALA A CA 1
ATOM 977 C C . ALA A 1 124 ? -5.221 4.354 -2.552 1.00 97.75 124 ALA A C 1
ATOM 979 O O . ALA A 1 124 ? -5.888 4.419 -1.517 1.00 97.75 124 ALA A O 1
ATOM 980 N N . ALA A 1 125 ? -5.000 3.183 -3.161 1.00 98.19 125 ALA A N 1
ATOM 981 C CA . ALA A 1 125 ? -5.504 1.915 -2.634 1.00 98.19 125 ALA A CA 1
ATOM 982 C C . ALA A 1 125 ? -4.905 1.577 -1.258 1.00 98.19 125 ALA A C 1
ATOM 984 O O . ALA A 1 125 ? -5.610 1.057 -0.392 1.00 98.19 125 ALA A O 1
ATOM 985 N N . TYR A 1 126 ? -3.627 1.899 -1.032 1.00 98.50 126 TYR A N 1
ATOM 986 C CA . TYR A 1 126 ? -2.982 1.719 0.266 1.00 98.50 126 TYR A CA 1
ATOM 987 C C . TYR A 1 126 ? -3.600 2.623 1.336 1.00 98.50 126 TYR A C 1
ATOM 989 O O . TYR A 1 126 ? -3.980 2.126 2.394 1.00 98.50 126 TYR A O 1
ATOM 997 N N . MET A 1 127 ? -3.779 3.918 1.045 1.00 98.19 127 MET A N 1
ATOM 998 C CA . MET A 1 127 ? -4.457 4.858 1.949 1.00 98.19 127 MET A CA 1
ATOM 999 C C . MET A 1 127 ? -5.855 4.365 2.322 1.00 98.19 127 MET A C 1
ATOM 1001 O 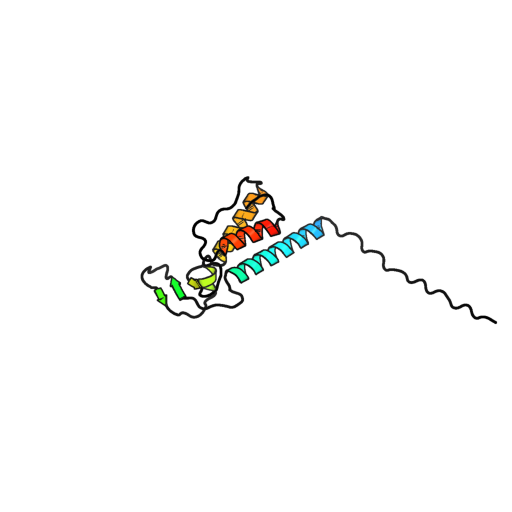O . MET A 1 127 ? -6.204 4.321 3.504 1.00 98.19 127 MET A O 1
ATOM 1005 N N . ARG A 1 128 ? -6.628 3.899 1.332 1.00 97.81 128 ARG A N 1
ATOM 1006 C CA . ARG A 1 128 ? -7.951 3.324 1.585 1.00 97.81 128 ARG A CA 1
ATOM 1007 C C . ARG A 1 128 ? -7.880 2.076 2.466 1.00 97.81 128 ARG A C 1
ATOM 1009 O O . ARG A 1 128 ? -8.708 1.918 3.360 1.00 97.81 128 ARG A O 1
ATOM 1016 N N . GLY A 1 129 ? -6.894 1.209 2.242 1.00 97.94 129 GLY A N 1
ATOM 1017 C CA . GLY A 1 129 ? -6.639 0.045 3.088 1.00 97.94 129 GLY A CA 1
ATOM 1018 C C . GLY A 1 129 ? -6.368 0.424 4.545 1.00 97.94 129 GLY A C 1
ATOM 1019 O O . GLY A 1 129 ? -6.933 -0.197 5.444 1.00 97.94 129 GLY A O 1
ATOM 1020 N N . VAL A 1 130 ? -5.584 1.479 4.793 1.00 98.06 130 VAL A N 1
ATOM 1021 C CA . VAL A 1 130 ? -5.339 1.990 6.154 1.00 98.06 130 VAL A CA 1
ATOM 1022 C C . VAL A 1 130 ? -6.647 2.431 6.810 1.00 98.06 130 VAL A C 1
ATOM 1024 O O . VAL A 1 130 ? -6.958 1.951 7.898 1.00 98.06 130 VAL A O 1
ATOM 1027 N N . LEU A 1 131 ? -7.461 3.255 6.139 1.00 97.94 131 LEU A N 1
ATOM 1028 C CA . LEU A 1 131 ? -8.759 3.686 6.678 1.00 97.94 131 LEU A CA 1
ATOM 1029 C C . LEU A 1 131 ? -9.653 2.487 7.042 1.00 97.94 131 LEU A C 1
ATOM 1031 O O . LEU A 1 131 ? -10.188 2.426 8.151 1.00 97.94 131 LEU A O 1
ATOM 1035 N N . LEU A 1 132 ? -9.752 1.492 6.154 1.00 97.19 132 LEU A N 1
ATOM 1036 C CA . LEU A 1 132 ? -10.526 0.270 6.400 1.00 97.19 132 LEU A CA 1
ATOM 1037 C C . LEU A 1 132 ? -10.009 -0.518 7.612 1.00 97.19 132 LEU A C 1
ATOM 1039 O O . LEU A 1 132 ? -10.804 -1.012 8.410 1.00 97.19 132 LEU A O 1
ATOM 1043 N N . ALA A 1 133 ? -8.691 -0.601 7.797 1.00 97.12 133 ALA A N 1
ATOM 1044 C CA . ALA A 1 133 ? -8.087 -1.334 8.909 1.00 97.12 133 ALA A CA 1
ATOM 1045 C C . ALA A 1 133 ? -8.305 -0.662 10.282 1.00 97.12 133 ALA A C 1
ATOM 1047 O O . ALA A 1 133 ? -8.195 -1.311 11.330 1.00 97.12 133 ALA A O 1
ATOM 1048 N N . PHE A 1 134 ? -8.635 0.631 10.287 1.00 96.62 134 PHE A N 1
ATOM 1049 C CA . PHE A 1 134 ? -9.088 1.380 11.463 1.00 96.62 134 PHE A CA 1
ATOM 1050 C C . PHE A 1 134 ? -10.615 1.504 11.548 1.00 96.62 134 PHE A C 1
ATOM 1052 O O . PHE A 1 134 ? -11.118 2.166 12.451 1.00 96.62 134 PHE A O 1
ATOM 1059 N N . ASN A 1 135 ? -11.356 0.848 10.646 1.00 95.56 135 ASN A N 1
ATOM 1060 C CA . ASN A 1 135 ? -12.811 0.962 10.533 1.00 95.56 135 ASN A CA 1
ATOM 1061 C C . ASN A 1 135 ? -13.288 2.425 10.367 1.00 95.56 135 ASN A C 1
ATOM 1063 O O . ASN A 1 135 ? -14.336 2.825 10.875 1.00 95.56 135 ASN A O 1
ATOM 1067 N N . CYS A 1 136 ? -12.491 3.234 9.667 1.00 96.12 136 CYS A N 1
ATOM 1068 C CA . CYS A 1 136 ? -12.762 4.633 9.367 1.00 96.12 136 CYS A CA 1
ATOM 1069 C C . CYS A 1 136 ? -13.607 4.735 8.087 1.00 96.12 136 CYS A C 1
ATOM 1071 O O . CYS A 1 136 ? -13.111 4.487 6.988 1.00 96.12 136 CYS A O 1
ATOM 1073 N N . ASN A 1 137 ? -14.885 5.097 8.231 1.00 92.69 137 ASN A N 1
ATOM 1074 C CA . ASN A 1 137 ? -15.867 5.117 7.133 1.00 92.69 137 ASN A CA 1
ATOM 1075 C C . ASN A 1 137 ? -16.387 6.524 6.788 1.00 92.69 137 ASN A C 1
ATOM 1077 O O . ASN A 1 137 ? -17.260 6.663 5.938 1.00 92.69 137 ASN A O 1
ATOM 1081 N N . ASP A 1 138 ? -15.871 7.556 7.451 1.00 91.75 138 ASP A N 1
ATOM 1082 C CA . ASP A 1 138 ? -16.272 8.962 7.325 1.00 91.75 138 ASP A CA 1
ATOM 1083 C C . ASP A 1 138 ? -15.344 9.790 6.417 1.00 91.75 138 ASP A C 1
ATOM 1085 O O . ASP A 1 138 ? -15.545 10.994 6.291 1.00 91.75 138 ASP A O 1
ATOM 1089 N N . ARG A 1 139 ? -14.334 9.157 5.807 1.00 87.94 139 ARG A N 1
ATOM 1090 C CA . ARG A 1 139 ? -13.331 9.785 4.932 1.00 87.94 139 ARG A CA 1
ATOM 1091 C C . ARG A 1 139 ? -13.195 9.017 3.618 1.00 87.94 139 ARG A C 1
ATOM 1093 O O . ARG A 1 139 ? -13.307 7.780 3.616 1.00 87.94 139 ARG A O 1
ATOM 1100 N N . ASN A 1 140 ? -12.926 9.749 2.538 1.00 77.06 140 ASN A N 1
ATOM 1101 C CA . ASN A 1 140 ? -12.568 9.199 1.224 1.00 77.06 140 ASN A CA 1
ATOM 1102 C C . ASN A 1 140 ? -11.054 9.098 1.028 1.00 77.06 140 ASN A C 1
ATOM 1104 O O . ASN A 1 140 ? -10.329 10.017 1.474 1.00 77.0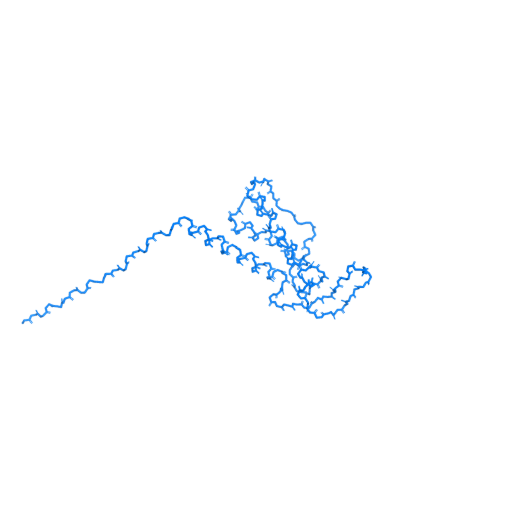6 140 ASN A O 1
#

pLDDT: mean 88.61, std 14.04, range [46.38, 98.69]

Secondary structure (DSSP, 8-state):
---PPP-----PPPPPPPPPHHHHHHHHHHHHHHHHHHHHHHHTTTTTTPPEEEEE-SS-TT-EEESPPP-HHHHHHT-EEESS-S-SSHHHHHHHHHHHHHHHHHTT--S----SS-TTSHHHHHHHHHHHHTT--S--

InterPro domains:
  IPR008884 Macrocin-O-methyltransferase [PF05711] (34-140)
  IPR029063 S-adenosyl-L-methionine-dependent methyltransferase superfamily [G3DSA:3.40.50.150] (32-140)

Radius of gyration: 24.38 Å; chains: 1; bounding box: 59×74×53 Å

Organism: NCBI:txid70186